Protein AF-A0A2K3N466-F1 (afdb_monomer_lite)

pLDDT: mean 74.07, std 14.41, range [38.41, 91.56]

Radius of gyration: 35.19 Å; chains: 1; bounding box: 50×45×94 Å

Organism: Trifolium pratense (NCBI:txid57577)

InterPro domains:
  IPR003604 Matrin/U1-C-like, C2H2-type zinc finger [SM00451] (11-45)
  IPR013087 Zinc finger C2H2-type [PF12874] (14-38)
  IPR036236 Zinc finger C2H2 superfamily [SSF57667] (10-54)
  IPR040107 U4/U6.U5 small nuclear ribonucleoprotein component Snu23 [PTHR45986] (1-131)

Sequence (131 aa):
VVTPVAPLSQQAGYYCRVCECVVKDSANYLDHINGKKHQRMLGMSMRAERSSLKQVQERFQVLKKRKDIGAFTEKDFDDRVLKHQEEEEERKRLRREKKKEKKKEAVEEPEMDPDVAALMGFGGFRSSNKK

Secondary structure (DSSP, 8-state):
---TTS-GGGSSSEEETTTTEEESSHHHHHHHHTSHHHHHHTT----PPPPPHHHHHHHHHHHHHHHHHHS--HHHHHHHHHHHHHHHHHHHHHHHHHHHHHHHHHHH-----HHHHHHTT-S--------

Structure (mmCIF, N/CA/C/O backbone):
data_AF-A0A2K3N466-F1
#
_entry.id   AF-A0A2K3N466-F1
#
loop_
_atom_site.group_PDB
_atom_site.id
_atom_site.type_symbol
_atom_site.label_atom_id
_atom_site.label_alt_id
_atom_site.label_comp_id
_atom_site.label_asym_id
_atom_site.label_entity_id
_atom_site.label_seq_id
_atom_site.pdbx_PDB_ins_code
_atom_site.Cartn_x
_atom_site.Cartn_y
_atom_site.Cartn_z
_atom_site.occupancy
_atom_site.B_iso_or_equiv
_atom_site.auth_seq_id
_atom_site.auth_comp_id
_atom_site.auth_asym_id
_atom_site.auth_atom_id
_atom_site.pdbx_PDB_model_num
ATOM 1 N N . VAL A 1 1 ? 28.291 -20.496 3.448 1.00 44.41 1 VAL A N 1
ATOM 2 C CA . VAL A 1 1 ? 28.758 -20.896 2.100 1.00 44.41 1 VAL A CA 1
ATOM 3 C C . VAL A 1 1 ? 27.653 -20.554 1.117 1.00 44.41 1 VAL A C 1
ATOM 5 O O . VAL A 1 1 ? 26.625 -21.213 1.129 1.00 44.41 1 VAL A O 1
ATOM 8 N N . VAL A 1 2 ? 27.800 -19.454 0.376 1.00 50.78 2 VAL A N 1
ATOM 9 C CA . VAL A 1 2 ? 26.834 -19.044 -0.656 1.00 50.78 2 VAL A CA 1
ATOM 10 C C . VAL A 1 2 ? 27.199 -19.816 -1.919 1.00 50.78 2 VAL A C 1
ATOM 12 O O . VAL A 1 2 ? 28.217 -19.543 -2.545 1.00 50.78 2 VAL A O 1
ATOM 15 N N . THR A 1 3 ? 26.431 -20.853 -2.233 1.00 58.91 3 THR A N 1
ATOM 16 C CA . THR A 1 3 ? 26.616 -21.670 -3.437 1.00 58.91 3 THR A CA 1
ATOM 17 C C . THR A 1 3 ? 26.267 -20.850 -4.689 1.00 58.91 3 THR A C 1
ATOM 19 O O . THR A 1 3 ? 25.159 -20.315 -4.751 1.00 58.91 3 THR A O 1
ATOM 22 N N . PRO A 1 4 ? 27.151 -20.752 -5.700 1.00 61.44 4 PRO A N 1
ATOM 23 C CA . PRO A 1 4 ? 26.993 -19.818 -6.822 1.00 61.44 4 PRO A CA 1
ATOM 24 C C . PRO A 1 4 ? 26.038 -20.281 -7.943 1.00 61.44 4 PRO A C 1
ATOM 26 O O . PRO A 1 4 ? 25.978 -19.631 -8.981 1.00 61.44 4 PRO A O 1
ATOM 29 N N . VAL A 1 5 ? 25.288 -21.379 -7.770 1.00 62.12 5 VAL A N 1
ATOM 30 C CA . VAL A 1 5 ? 24.481 -22.001 -8.849 1.00 62.12 5 VAL A CA 1
ATOM 31 C C . VAL A 1 5 ? 23.030 -22.266 -8.420 1.00 62.12 5 VAL A C 1
ATOM 33 O O . VAL A 1 5 ? 22.421 -23.257 -8.805 1.00 62.12 5 VAL A O 1
ATOM 36 N N . ALA A 1 6 ? 22.457 -21.403 -7.580 1.00 65.00 6 ALA A N 1
ATOM 37 C CA . ALA A 1 6 ? 21.015 -21.420 -7.333 1.00 65.00 6 ALA A CA 1
ATOM 38 C C . ALA A 1 6 ? 20.313 -20.487 -8.344 1.00 65.00 6 ALA A C 1
ATOM 40 O O . ALA A 1 6 ? 20.854 -19.408 -8.632 1.00 65.00 6 ALA A O 1
ATOM 41 N N . PRO A 1 7 ? 19.137 -20.866 -8.890 1.00 71.38 7 PRO A N 1
ATOM 42 C CA . PRO A 1 7 ? 18.386 -20.015 -9.814 1.00 71.38 7 PRO A CA 1
ATOM 43 C C . PRO A 1 7 ? 18.157 -18.637 -9.182 1.00 71.38 7 PRO A C 1
ATOM 45 O O . PRO A 1 7 ? 18.000 -18.541 -7.966 1.00 71.38 7 PRO A O 1
ATOM 48 N N . LEU A 1 8 ? 18.144 -17.562 -9.982 1.00 66.19 8 LEU A N 1
ATOM 49 C CA . LEU A 1 8 ? 18.078 -16.179 -9.474 1.00 66.19 8 LEU A CA 1
ATOM 50 C C . LEU A 1 8 ? 16.889 -15.938 -8.523 1.00 66.19 8 LEU A C 1
ATOM 52 O O . LEU A 1 8 ? 16.972 -15.095 -7.637 1.00 66.19 8 LEU A O 1
ATOM 56 N N . SER A 1 9 ? 15.817 -16.726 -8.645 1.00 65.56 9 SER A N 1
ATOM 57 C CA . SER A 1 9 ? 14.656 -16.716 -7.747 1.00 65.56 9 SER A CA 1
ATOM 58 C C . SER A 1 9 ? 14.934 -17.193 -6.316 1.00 65.56 9 SER A C 1
ATOM 60 O O . SER A 1 9 ? 14.119 -16.963 -5.430 1.00 65.56 9 SER A O 1
ATOM 62 N N . GLN A 1 10 ? 16.034 -17.911 -6.104 1.00 69.50 10 GLN A N 1
ATOM 63 C CA . GLN A 1 10 ? 16.424 -18.538 -4.840 1.00 69.50 10 GLN A CA 1
ATOM 64 C C . GLN A 1 10 ? 17.656 -17.855 -4.222 1.00 69.50 10 GLN A C 1
ATOM 66 O O . GLN A 1 10 ? 18.141 -18.265 -3.168 1.00 69.50 10 GLN A O 1
ATOM 71 N N . GLN A 1 11 ? 18.162 -16.806 -4.878 1.00 73.75 11 GLN A N 1
ATOM 72 C CA . GLN A 1 11 ? 19.203 -15.943 -4.333 1.00 73.75 11 GLN A CA 1
ATOM 73 C C . GLN A 1 11 ? 18.603 -15.006 -3.278 1.00 73.75 11 GLN A C 1
ATOM 75 O O . GLN A 1 11 ? 17.439 -14.620 -3.359 1.00 73.75 11 GLN A O 1
ATOM 80 N N . ALA A 1 12 ? 19.399 -14.646 -2.269 1.00 75.62 12 ALA A N 1
ATOM 81 C CA . ALA A 1 12 ? 18.950 -13.778 -1.185 1.00 75.62 12 ALA A CA 1
ATOM 82 C C . ALA A 1 12 ? 18.561 -12.382 -1.721 1.00 75.62 12 ALA A C 1
ATOM 84 O O . ALA A 1 12 ? 19.424 -11.620 -2.160 1.00 75.62 12 ALA A O 1
ATOM 85 N N . GLY A 1 13 ? 17.262 -12.063 -1.690 1.00 84.00 13 GLY A N 1
ATOM 86 C CA . GLY A 1 13 ? 16.690 -10.787 -2.130 1.00 84.00 13 GLY A CA 1
ATOM 87 C C . GLY A 1 13 ? 15.238 -10.913 -2.607 1.00 84.00 13 GLY A C 1
ATOM 88 O O . GLY A 1 13 ? 14.646 -11.991 -2.596 1.00 84.00 13 GLY A O 1
ATOM 89 N N . TYR A 1 14 ? 14.658 -9.797 -3.040 1.00 87.06 14 TYR A N 1
ATOM 90 C CA . TYR A 1 14 ? 13.351 -9.730 -3.689 1.00 87.06 14 TYR A CA 1
ATOM 91 C C . TYR A 1 14 ? 13.502 -9.956 -5.195 1.00 87.06 14 TYR A C 1
ATOM 93 O O . TYR A 1 14 ? 14.107 -9.148 -5.899 1.00 87.06 14 TYR A O 1
ATOM 101 N N . TYR A 1 15 ? 12.940 -11.048 -5.706 1.00 88.69 15 TYR A N 1
ATOM 102 C CA . TYR A 1 15 ? 13.007 -11.389 -7.126 1.00 88.69 15 TYR A CA 1
ATOM 103 C C . TYR A 1 15 ? 11.772 -10.895 -7.889 1.00 88.69 15 TYR A C 1
ATOM 105 O O . TYR A 1 15 ? 10.638 -11.243 -7.554 1.00 88.69 15 TYR A O 1
ATOM 113 N N . CYS A 1 16 ? 11.987 -10.122 -8.954 1.00 88.69 16 CYS A N 1
ATOM 114 C CA . CYS A 1 16 ? 10.929 -9.716 -9.871 1.00 88.69 16 CYS A CA 1
ATOM 115 C C . CYS A 1 16 ? 10.837 -10.677 -11.062 1.00 88.69 16 CYS A C 1
ATOM 117 O O . CYS A 1 16 ? 11.758 -10.755 -11.871 1.00 88.69 16 CYS A O 1
ATOM 119 N N . ARG A 1 17 ? 9.687 -11.345 -11.227 1.00 86.44 17 ARG A N 1
ATOM 120 C CA . ARG A 1 17 ? 9.453 -12.308 -12.324 1.00 86.44 17 ARG A CA 1
ATOM 121 C C . ARG A 1 17 ? 9.372 -11.667 -13.710 1.00 86.44 17 ARG A C 1
ATOM 123 O O . ARG A 1 17 ? 9.683 -12.317 -14.691 1.00 86.44 17 ARG A O 1
ATOM 130 N N . VAL A 1 18 ? 8.930 -10.412 -13.790 1.00 84.50 18 VAL A N 1
ATOM 131 C CA . VAL A 1 18 ? 8.717 -9.713 -15.072 1.00 84.50 18 VAL A CA 1
ATOM 132 C C . VAL A 1 18 ? 10.028 -9.157 -15.625 1.00 84.50 18 VAL A C 1
ATOM 134 O O . VAL A 1 18 ? 10.222 -9.108 -16.831 1.00 84.50 18 VAL A O 1
ATOM 137 N N . CYS A 1 19 ? 10.918 -8.707 -14.739 1.00 84.12 19 CYS A N 1
ATOM 138 C CA . CYS A 1 19 ? 12.178 -8.062 -15.110 1.00 84.12 19 CYS A CA 1
ATOM 139 C C . CYS A 1 19 ? 13.397 -8.975 -14.926 1.00 84.12 19 CYS A C 1
ATOM 141 O O . CYS A 1 19 ? 14.515 -8.519 -15.151 1.00 84.12 19 CYS A O 1
ATOM 143 N N . GLU A 1 20 ? 13.184 -10.202 -14.440 1.00 85.75 20 GLU A N 1
ATOM 144 C CA . GLU A 1 20 ? 14.212 -11.203 -14.134 1.00 85.75 20 GLU A CA 1
ATOM 145 C C . GLU A 1 20 ? 15.388 -10.663 -13.297 1.00 85.75 20 GLU A C 1
ATOM 147 O O . GLU A 1 20 ? 16.534 -11.078 -13.456 1.00 85.75 20 GLU A O 1
ATOM 152 N N . CYS A 1 21 ? 15.119 -9.733 -12.374 1.00 83.94 21 CYS A N 1
ATOM 153 C CA . CYS A 1 21 ? 16.141 -9.111 -11.534 1.00 83.94 21 CYS A CA 1
ATOM 154 C C . CYS A 1 21 ? 15.924 -9.392 -10.041 1.00 83.94 21 CYS A C 1
ATOM 156 O O . CYS A 1 21 ? 14.791 -9.515 -9.566 1.00 83.94 21 CYS A O 1
ATOM 158 N N . VAL A 1 22 ? 17.030 -9.469 -9.297 1.00 87.94 22 VAL A N 1
ATOM 159 C CA . VAL A 1 22 ? 17.039 -9.584 -7.833 1.00 87.94 22 VAL A CA 1
ATOM 160 C C . VAL A 1 22 ? 17.347 -8.212 -7.244 1.00 87.94 22 VAL A C 1
ATOM 162 O O . VAL A 1 22 ? 18.408 -7.636 -7.492 1.00 87.94 22 VAL A O 1
ATOM 165 N N . VAL A 1 23 ? 16.414 -7.679 -6.464 1.00 87.12 23 VAL A N 1
ATOM 166 C CA . VAL A 1 23 ? 16.544 -6.418 -5.735 1.00 87.12 23 VAL A CA 1
ATOM 167 C C . VAL A 1 23 ? 16.786 -6.730 -4.261 1.00 87.12 23 VAL A C 1
ATOM 169 O O . VAL A 1 23 ? 16.088 -7.547 -3.675 1.00 87.12 23 VAL A O 1
ATOM 172 N N . LYS A 1 24 ? 17.790 -6.104 -3.645 1.00 86.69 24 LYS A N 1
ATOM 173 C CA . LYS A 1 24 ? 18.226 -6.456 -2.282 1.00 86.69 24 LYS A CA 1
ATOM 174 C C . LYS A 1 24 ? 17.275 -5.943 -1.192 1.00 86.69 24 LYS A C 1
ATOM 176 O O . LYS A 1 24 ? 17.033 -6.657 -0.226 1.00 86.69 24 LYS A O 1
ATOM 181 N N . ASP A 1 25 ? 16.680 -4.768 -1.398 1.00 90.00 25 ASP A N 1
ATOM 182 C CA . ASP A 1 25 ? 15.853 -4.078 -0.400 1.00 90.00 25 ASP A CA 1
ATOM 183 C C . ASP A 1 25 ? 14.367 -4.037 -0.779 1.00 90.00 25 ASP A C 1
ATOM 185 O O . ASP A 1 25 ? 14.005 -3.963 -1.956 1.00 90.00 25 ASP A O 1
ATOM 189 N N . SER A 1 26 ? 13.496 -4.020 0.235 1.00 87.06 26 SER A N 1
ATOM 190 C CA . SER A 1 26 ? 12.036 -4.012 0.063 1.00 87.06 26 SER A CA 1
ATOM 191 C C . SER A 1 26 ? 11.520 -2.720 -0.569 1.00 87.06 26 SER A C 1
ATOM 193 O O . SER A 1 26 ? 10.702 -2.772 -1.485 1.00 87.06 26 SER A O 1
ATOM 195 N N . ALA A 1 27 ? 12.019 -1.562 -0.126 1.00 90.12 27 ALA A N 1
ATOM 196 C CA . ALA A 1 27 ? 11.640 -0.260 -0.682 1.00 90.12 27 ALA A CA 1
ATOM 197 C C . ALA A 1 27 ? 11.993 -0.176 -2.174 1.00 90.12 27 ALA A C 1
ATOM 199 O O . ALA A 1 27 ? 11.160 0.154 -3.014 1.00 90.12 27 ALA A O 1
ATOM 200 N N . ASN A 1 28 ? 13.203 -0.614 -2.511 1.00 88.56 28 ASN A N 1
ATOM 201 C CA . ASN A 1 28 ? 13.707 -0.608 -3.875 1.00 88.56 28 ASN A CA 1
ATOM 202 C C . ASN A 1 28 ? 12.946 -1.610 -4.773 1.00 88.56 28 ASN A C 1
ATOM 204 O O . ASN A 1 28 ? 12.807 -1.389 -5.976 1.00 88.56 28 ASN A O 1
ATOM 208 N N . TYR A 1 29 ? 12.419 -2.702 -4.203 1.00 90.19 29 TYR A N 1
ATOM 209 C CA . TYR A 1 29 ? 11.540 -3.642 -4.905 1.00 90.19 29 TYR A CA 1
ATOM 210 C C . TYR A 1 29 ? 10.154 -3.044 -5.195 1.00 90.19 29 TYR A C 1
ATOM 212 O O . TYR A 1 29 ? 9.627 -3.221 -6.294 1.00 90.19 29 TYR A O 1
ATOM 220 N N . LEU A 1 30 ? 9.580 -2.278 -4.262 1.00 89.56 30 LEU A N 1
ATOM 221 C CA . LEU A 1 30 ? 8.321 -1.561 -4.495 1.00 89.56 30 LEU A CA 1
ATOM 222 C C . LEU A 1 30 ? 8.476 -0.493 -5.586 1.00 89.56 30 LEU A C 1
ATOM 224 O O . LEU A 1 30 ? 7.641 -0.415 -6.489 1.00 89.56 30 LEU A O 1
ATOM 228 N N . ASP A 1 31 ? 9.571 0.268 -5.564 1.00 89.62 31 ASP A N 1
ATOM 229 C CA . ASP A 1 31 ? 9.886 1.250 -6.609 1.00 89.62 31 ASP A CA 1
ATOM 230 C C . ASP A 1 31 ? 10.156 0.588 -7.963 1.00 89.62 31 ASP A C 1
ATOM 232 O 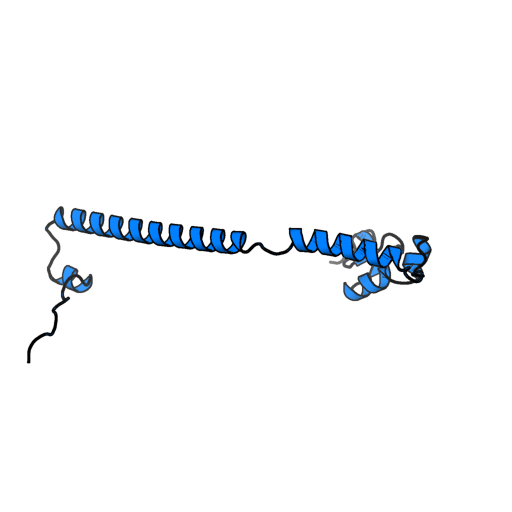O . ASP A 1 31 ? 9.833 1.140 -9.017 1.00 89.62 31 ASP A O 1
ATOM 236 N N . HIS A 1 32 ? 10.696 -0.631 -7.953 1.00 90.00 32 HIS A N 1
ATOM 237 C CA . HIS A 1 32 ? 10.883 -1.425 -9.156 1.00 90.00 32 HIS A CA 1
ATOM 238 C C . HIS A 1 32 ? 9.548 -1.844 -9.792 1.00 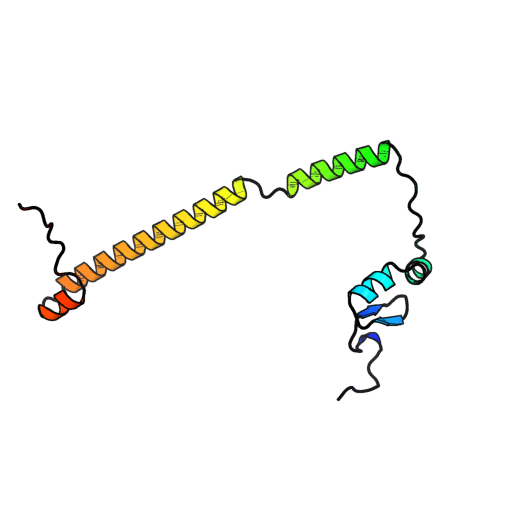90.00 32 HIS A C 1
ATOM 240 O O . HIS A 1 32 ? 9.365 -1.624 -10.991 1.00 90.00 32 HIS A O 1
ATOM 246 N N . ILE A 1 33 ? 8.606 -2.394 -9.010 1.00 89.69 33 ILE A N 1
ATOM 247 C CA . ILE A 1 33 ? 7.265 -2.780 -9.496 1.00 89.69 33 ILE A CA 1
ATOM 248 C C . ILE A 1 33 ? 6.491 -1.549 -9.979 1.00 89.69 33 ILE A C 1
ATOM 250 O O . ILE A 1 33 ? 5.852 -1.569 -11.033 1.00 89.69 33 ILE A O 1
ATOM 254 N N . ASN A 1 34 ? 6.586 -0.444 -9.241 1.00 88.19 34 ASN A N 1
ATOM 255 C CA . ASN A 1 34 ? 5.956 0.820 -9.617 1.00 88.19 34 ASN A CA 1
ATOM 256 C C . ASN A 1 34 ? 6.724 1.570 -10.718 1.00 88.19 34 ASN A C 1
ATOM 258 O O . ASN A 1 34 ? 6.288 2.619 -11.195 1.00 88.19 34 ASN A O 1
ATOM 262 N N . GLY A 1 35 ? 7.866 1.039 -11.148 1.00 88.38 35 GLY A N 1
ATOM 263 C CA . GLY A 1 35 ? 8.724 1.649 -12.141 1.00 88.38 35 GLY A CA 1
ATOM 264 C C . GLY A 1 35 ? 8.126 1.584 -13.545 1.00 88.38 35 GLY A C 1
ATOM 265 O O . GLY A 1 35 ? 7.599 0.565 -13.996 1.00 88.38 35 GLY A O 1
ATOM 266 N N . LYS A 1 36 ? 8.326 2.657 -14.320 1.00 83.31 36 LYS A N 1
ATOM 267 C CA . LYS A 1 36 ? 7.850 2.762 -15.714 1.00 83.31 36 LYS A CA 1
ATOM 268 C C . LYS A 1 36 ? 8.347 1.636 -16.627 1.00 83.31 36 LYS A C 1
ATOM 270 O O . LYS A 1 36 ? 7.742 1.417 -17.669 1.00 83.31 36 LYS A O 1
ATOM 275 N N . LYS A 1 37 ? 9.488 1.001 -16.328 1.00 84.69 37 LYS A N 1
ATOM 276 C CA . LYS A 1 37 ? 10.023 -0.122 -17.122 1.00 84.69 37 LYS A CA 1
ATOM 277 C C . LYS A 1 37 ? 9.240 -1.410 -16.850 1.00 84.69 37 LYS A C 1
ATOM 279 O O . LYS A 1 37 ? 8.814 -2.053 -17.800 1.00 84.69 37 LYS A O 1
ATOM 284 N N . HIS A 1 38 ? 8.995 -1.722 -15.577 1.00 88.75 38 HIS A N 1
ATOM 285 C CA . HIS A 1 38 ? 8.230 -2.896 -15.160 1.00 88.75 38 HIS A CA 1
ATOM 286 C C . HIS A 1 38 ? 6.786 -2.837 -15.672 1.00 88.75 38 HIS A C 1
ATOM 288 O O . HIS A 1 38 ? 6.318 -3.758 -16.334 1.00 88.75 38 HIS A O 1
ATOM 294 N N . GLN A 1 39 ? 6.111 -1.702 -15.476 1.00 85.75 39 GLN A N 1
ATOM 295 C CA . GLN A 1 39 ? 4.727 -1.530 -15.929 1.00 85.75 39 GLN A CA 1
ATOM 296 C C . GLN A 1 39 ? 4.579 -1.540 -17.455 1.00 85.75 39 GLN A C 1
ATOM 298 O O . GLN A 1 39 ? 3.587 -2.049 -17.971 1.00 85.75 39 GLN A O 1
ATOM 303 N N . ARG A 1 40 ? 5.591 -1.054 -18.192 1.00 86.44 40 ARG A N 1
ATOM 304 C CA . ARG A 1 40 ? 5.621 -1.165 -19.659 1.00 86.44 40 ARG A CA 1
ATOM 305 C C . ARG A 1 40 ? 5.655 -2.616 -20.128 1.00 86.44 40 ARG A C 1
ATOM 307 O O . ARG A 1 40 ? 4.962 -2.933 -21.086 1.00 86.44 40 ARG A O 1
ATOM 314 N N . MET A 1 41 ? 6.417 -3.482 -19.458 1.00 81.00 41 MET A N 1
ATOM 315 C CA . MET A 1 41 ? 6.455 -4.913 -19.791 1.00 81.00 41 MET A CA 1
ATOM 316 C C . MET A 1 41 ? 5.150 -5.628 -19.434 1.00 81.00 41 MET A C 1
ATOM 318 O O . MET A 1 41 ? 4.739 -6.532 -20.148 1.00 81.00 41 MET A O 1
ATOM 322 N N . LEU A 1 42 ? 4.446 -5.162 -18.399 1.00 83.00 42 LEU A N 1
ATOM 323 C CA . LEU A 1 42 ? 3.087 -5.611 -18.078 1.00 83.00 42 LEU A CA 1
ATOM 324 C C . LEU A 1 42 ? 2.013 -5.074 -19.042 1.00 83.00 42 LEU A C 1
ATOM 326 O O . LEU A 1 42 ? 0.840 -5.406 -18.887 1.00 83.00 42 LEU A O 1
ATOM 330 N N . GLY A 1 43 ? 2.372 -4.215 -20.003 1.00 81.44 43 GLY A N 1
ATOM 331 C CA . GLY A 1 43 ? 1.411 -3.578 -20.909 1.00 81.44 43 GLY A CA 1
ATOM 332 C C . GLY A 1 43 ? 0.482 -2.572 -20.219 1.00 81.44 43 GLY A C 1
ATOM 333 O O . GLY A 1 43 ? -0.469 -2.090 -20.829 1.00 81.44 43 GLY A O 1
ATOM 334 N N . MET A 1 44 ? 0.752 -2.223 -18.958 1.00 76.44 44 MET A N 1
ATOM 335 C CA . MET A 1 44 ? -0.033 -1.255 -18.201 1.00 76.44 44 MET A CA 1
ATOM 336 C C . MET A 1 44 ? 0.579 0.134 -18.362 1.00 76.44 44 MET A C 1
ATOM 338 O O . MET A 1 44 ? 1.745 0.377 -18.046 1.00 76.44 44 MET A O 1
ATOM 342 N N . SER A 1 45 ? -0.217 1.081 -18.855 1.00 73.19 45 SER A N 1
ATOM 343 C CA . SER A 1 45 ? 0.201 2.476 -18.908 1.00 73.19 45 SER A CA 1
ATOM 344 C C . SER A 1 45 ? -0.107 3.152 -17.572 1.00 73.19 45 SER A C 1
ATOM 346 O O . SER A 1 45 ? -1.243 3.156 -17.109 1.00 73.19 45 SER A O 1
ATOM 348 N N . MET A 1 46 ? 0.904 3.773 -16.972 1.00 66.94 46 MET A N 1
ATOM 349 C CA . MET A 1 46 ? 0.803 4.505 -15.704 1.00 66.94 46 MET A CA 1
ATOM 350 C C . MET A 1 46 ? 0.045 5.847 -15.820 1.00 66.94 46 MET A C 1
ATOM 352 O O . MET A 1 46 ? 0.117 6.693 -14.930 1.00 66.94 46 MET A O 1
ATOM 356 N N . ARG A 1 47 ? -0.628 6.096 -16.952 1.00 71.88 47 ARG A N 1
ATOM 357 C CA . ARG A 1 47 ? -1.394 7.321 -17.190 1.00 71.88 47 ARG A CA 1
ATOM 358 C C . ARG A 1 47 ? -2.773 7.156 -16.566 1.00 71.88 47 ARG A C 1
ATOM 360 O O . ARG A 1 47 ? -3.625 6.475 -17.121 1.00 71.88 47 ARG A O 1
ATOM 367 N N . ALA A 1 48 ? -2.980 7.784 -15.414 1.00 77.06 48 ALA A N 1
ATOM 368 C CA . ALA A 1 48 ? -4.313 7.930 -14.853 1.00 77.06 48 ALA A CA 1
ATOM 369 C C . ALA A 1 48 ? -5.102 8.962 -15.673 1.00 77.06 48 ALA A C 1
ATOM 371 O O . ALA A 1 48 ? -4.633 10.082 -15.891 1.00 77.06 48 ALA A O 1
ATOM 372 N N . GLU A 1 49 ? -6.293 8.584 -16.128 1.00 80.88 49 GLU A N 1
ATOM 373 C CA . GLU A 1 49 ? -7.239 9.523 -16.727 1.00 80.88 49 GLU A CA 1
ATOM 374 C C . GLU A 1 49 ? -7.829 10.453 -15.662 1.00 80.88 49 GLU A C 1
ATOM 376 O O . GLU A 1 49 ? -7.886 10.125 -14.472 1.00 80.88 49 GLU A O 1
ATOM 381 N N . ARG A 1 50 ? -8.271 11.640 -16.087 1.00 82.25 50 ARG A N 1
ATOM 382 C CA . ARG A 1 50 ? -8.937 12.586 -15.186 1.00 82.25 50 ARG A CA 1
ATOM 383 C C . ARG A 1 50 ? -10.297 12.023 -14.781 1.00 82.25 50 ARG A C 1
ATOM 385 O O . ARG A 1 50 ? -11.077 11.609 -15.635 1.00 82.25 50 ARG A O 1
ATOM 392 N N . SER A 1 51 ? -10.578 12.034 -13.482 1.00 86.31 51 SER A N 1
ATOM 393 C CA . SER A 1 51 ? -11.828 11.511 -12.940 1.00 86.31 51 SER A CA 1
ATOM 394 C C . SER A 1 51 ? -13.030 12.364 -13.352 1.00 86.31 51 SER A C 1
ATOM 396 O O . SER A 1 51 ? -12.979 13.594 -13.341 1.00 86.31 51 SER A O 1
ATOM 398 N N . SER A 1 52 ? -14.136 11.703 -13.694 1.00 91.56 52 SER A N 1
ATOM 399 C CA . SER A 1 52 ? -15.421 12.359 -13.969 1.00 91.56 52 SER A CA 1
ATOM 400 C C . SER A 1 52 ? -16.295 12.450 -12.712 1.00 91.56 52 SER A C 1
ATOM 402 O O . SER A 1 52 ? -16.119 11.691 -11.757 1.00 91.56 52 SER A O 1
ATOM 404 N N . LEU A 1 53 ? -17.290 13.347 -12.715 1.00 89.06 53 LEU A N 1
ATOM 405 C CA . LEU A 1 53 ? -18.207 13.531 -11.576 1.00 89.06 53 LEU A CA 1
ATOM 406 C C . LEU A 1 53 ? -18.922 12.229 -11.176 1.00 89.06 53 LEU A C 1
ATOM 408 O O . LEU A 1 53 ? -19.053 11.936 -9.989 1.00 89.06 53 LEU A O 1
ATOM 412 N N . LYS A 1 54 ? -19.328 11.419 -12.162 1.00 88.88 54 LYS A N 1
ATOM 413 C CA . LYS A 1 54 ? -19.993 10.127 -11.931 1.00 88.88 54 LYS A CA 1
ATOM 414 C C . LYS A 1 54 ? -19.068 9.123 -11.232 1.00 88.88 54 LYS A C 1
ATOM 416 O O . LYS A 1 54 ? -19.459 8.529 -10.234 1.00 88.88 54 LYS A O 1
ATOM 421 N N . GLN A 1 55 ? -17.812 9.017 -11.678 1.00 87.94 55 GLN A N 1
ATOM 422 C CA . GLN A 1 55 ? -16.815 8.135 -11.053 1.00 87.94 55 GLN A CA 1
ATOM 423 C C . GLN A 1 55 ? -16.544 8.518 -9.595 1.00 87.94 55 GLN A C 1
ATOM 425 O O . GLN A 1 55 ? -16.366 7.651 -8.741 1.00 87.94 55 GLN A O 1
ATOM 430 N N . VAL A 1 56 ? -16.527 9.818 -9.292 1.00 88.81 56 VAL A N 1
ATOM 431 C CA . VAL A 1 56 ? -16.338 10.304 -7.921 1.00 88.81 56 VAL A CA 1
ATOM 432 C C . VAL A 1 56 ? -17.532 9.916 -7.045 1.00 88.81 56 VAL A C 1
ATOM 434 O O . VAL A 1 56 ? -17.333 9.367 -5.961 1.00 88.81 56 VAL A O 1
ATOM 437 N N . GLN A 1 57 ? -18.764 10.116 -7.521 1.00 90.69 57 GLN A N 1
ATOM 438 C CA . GLN A 1 57 ? -19.977 9.728 -6.790 1.00 90.69 57 GLN A CA 1
ATOM 439 C C . GLN A 1 57 ? -20.021 8.223 -6.486 1.00 90.69 57 GLN A C 1
ATOM 441 O O . GLN A 1 57 ? -20.273 7.834 -5.345 1.00 90.69 57 GLN A O 1
ATOM 446 N N . GLU A 1 58 ? -19.707 7.373 -7.464 1.00 91.12 58 GLU A N 1
ATOM 447 C CA . GLU A 1 58 ? -19.647 5.918 -7.277 1.00 91.12 58 GLU A CA 1
ATOM 448 C C . GLU A 1 58 ? -18.573 5.512 -6.257 1.00 91.12 58 GLU A C 1
ATOM 450 O O . GLU A 1 58 ? -18.828 4.694 -5.368 1.00 91.12 58 GLU A O 1
ATOM 455 N N . ARG A 1 59 ? -17.382 6.127 -6.309 1.00 88.06 59 ARG A N 1
ATOM 456 C CA . ARG A 1 59 ? -16.313 5.881 -5.325 1.00 88.06 59 ARG A CA 1
ATOM 457 C C . ARG A 1 59 ? -16.744 6.263 -3.913 1.00 88.06 59 ARG A C 1
ATOM 459 O O . ARG A 1 59 ? -16.484 5.497 -2.985 1.00 88.06 59 ARG A O 1
ATOM 466 N N . PHE A 1 60 ? -17.436 7.390 -3.742 1.00 88.75 60 PHE A N 1
ATOM 467 C CA . PHE A 1 60 ? -17.979 7.792 -2.442 1.00 88.75 60 PHE A CA 1
ATOM 468 C C . PHE A 1 60 ? -19.024 6.807 -1.915 1.00 88.75 60 PHE A C 1
ATOM 470 O O . PHE A 1 60 ? -18.992 6.471 -0.731 1.00 88.75 60 PHE A O 1
ATOM 477 N N . GLN A 1 61 ? -19.905 6.287 -2.772 1.00 89.81 61 GLN A N 1
ATOM 478 C CA . GLN A 1 61 ? -20.878 5.270 -2.367 1.00 89.81 61 GLN A CA 1
ATOM 479 C C . GLN A 1 61 ? -20.195 3.971 -1.916 1.00 89.81 61 GLN A C 1
ATOM 481 O O . GLN A 1 61 ? -20.565 3.413 -0.884 1.00 89.81 61 GLN A O 1
ATOM 486 N N . VAL A 1 62 ? -19.171 3.508 -2.642 1.00 87.00 62 VAL A N 1
ATOM 487 C CA . VAL A 1 62 ? -18.393 2.316 -2.258 1.00 87.00 62 VAL A CA 1
ATOM 488 C C . VAL A 1 62 ? -17.654 2.535 -0.938 1.00 87.00 62 VAL A C 1
ATOM 490 O O . VAL A 1 62 ? -17.665 1.656 -0.078 1.00 87.00 62 VAL A O 1
ATOM 493 N N . LEU A 1 63 ? -17.027 3.700 -0.749 1.00 84.25 63 LEU A N 1
ATOM 494 C CA . LEU A 1 63 ? -16.318 4.023 0.491 1.00 84.25 63 LEU A CA 1
ATOM 495 C C . LEU A 1 63 ? -17.263 4.126 1.689 1.00 84.25 63 LEU A C 1
ATOM 497 O O . LEU A 1 63 ? -16.902 3.662 2.766 1.00 84.25 63 LEU A O 1
ATOM 501 N N . LYS A 1 64 ? -18.468 4.677 1.505 1.00 84.44 64 LYS A N 1
ATOM 502 C CA . LYS A 1 64 ? -19.495 4.722 2.552 1.00 84.44 64 LYS A CA 1
ATOM 503 C C . LYS A 1 64 ? -19.887 3.306 2.987 1.00 84.44 64 LYS A C 1
ATOM 505 O O . LYS A 1 64 ? -19.713 2.974 4.150 1.00 84.44 64 LYS A O 1
ATOM 510 N N . LYS A 1 65 ? -20.229 2.434 2.031 1.00 81.06 65 LYS A N 1
ATOM 511 C CA . LYS A 1 65 ? -20.554 1.021 2.304 1.00 81.06 65 LYS A CA 1
ATOM 512 C C . LYS A 1 65 ? -19.411 0.254 2.979 1.00 81.06 65 LYS A C 1
ATOM 514 O O . LYS A 1 65 ? -19.658 -0.604 3.812 1.00 81.06 65 LYS A O 1
ATOM 519 N N . ARG A 1 66 ? -18.150 0.534 2.620 1.00 74.50 66 ARG A N 1
ATOM 520 C CA . ARG A 1 66 ? -16.983 -0.103 3.261 1.00 74.50 66 ARG A CA 1
ATOM 521 C C . ARG A 1 66 ? -16.738 0.398 4.682 1.00 74.50 66 ARG A C 1
ATOM 523 O O . ARG A 1 66 ? -16.339 -0.401 5.521 1.00 74.50 66 ARG A O 1
ATOM 530 N N . LYS A 1 67 ? -16.964 1.687 4.962 1.00 62.62 67 LYS A N 1
ATOM 531 C CA . LYS A 1 67 ? -16.872 2.226 6.329 1.00 62.62 67 LYS A CA 1
ATOM 532 C C . LYS A 1 67 ? -17.877 1.557 7.261 1.00 62.62 67 LYS A C 1
ATOM 534 O O . LYS A 1 67 ? -17.507 1.235 8.383 1.00 62.62 67 LYS A O 1
ATOM 539 N N . ASP A 1 68 ? -19.076 1.269 6.765 1.00 59.97 68 ASP A N 1
ATOM 540 C CA . ASP A 1 68 ? -20.125 0.614 7.552 1.00 59.97 68 ASP A CA 1
ATOM 541 C C . ASP A 1 68 ? -19.752 -0.827 7.975 1.00 59.97 68 ASP A C 1
ATOM 543 O O . ASP A 1 68 ? -20.291 -1.336 8.949 1.00 59.97 68 ASP A O 1
ATOM 547 N N . ILE A 1 69 ? -18.806 -1.478 7.282 1.00 61.06 69 ILE A N 1
ATOM 548 C CA . ILE A 1 69 ? -18.362 -2.862 7.557 1.00 61.06 69 ILE A CA 1
ATOM 549 C C . ILE A 1 69 ? -17.057 -2.895 8.384 1.00 61.06 69 ILE A C 1
ATOM 551 O O . ILE A 1 69 ? -16.746 -3.901 9.012 1.00 61.06 69 ILE A O 1
ATOM 555 N N . GLY A 1 70 ? -16.270 -1.813 8.370 1.00 54.38 70 GLY A N 1
ATOM 556 C CA . GLY A 1 70 ? -14.925 -1.758 8.961 1.00 54.38 70 GLY A CA 1
ATOM 557 C C . GLY A 1 70 ? -14.788 -0.908 10.224 1.00 54.38 70 GLY A C 1
ATOM 558 O O . GLY A 1 70 ? -13.698 -0.849 10.792 1.00 54.38 70 GLY A O 1
ATOM 559 N N . ALA A 1 71 ? -15.846 -0.228 10.665 1.00 56.94 71 ALA A N 1
ATOM 560 C CA . ALA A 1 71 ? -15.861 0.352 11.997 1.00 56.94 71 ALA A CA 1
ATOM 561 C C . ALA A 1 71 ? -16.085 -0.796 12.982 1.00 56.94 71 ALA A C 1
ATOM 563 O O . ALA A 1 71 ? -17.165 -1.375 13.002 1.00 56.94 71 ALA A O 1
ATOM 564 N N . PHE A 1 72 ? -15.050 -1.134 13.753 1.00 55.88 72 PHE A N 1
ATOM 565 C CA . PHE A 1 72 ? -15.178 -1.880 15.002 1.00 55.88 72 PHE A CA 1
ATOM 566 C C . PHE A 1 72 ? -16.443 -1.380 15.710 1.00 55.88 72 PHE A C 1
ATOM 568 O O . PHE A 1 72 ? -16.510 -0.206 16.085 1.00 55.88 72 PHE A O 1
ATOM 575 N N . THR A 1 73 ? -17.493 -2.198 15.743 1.00 62.53 73 THR A N 1
ATOM 576 C CA . THR A 1 73 ? -18.794 -1.718 16.202 1.00 62.53 73 THR A CA 1
ATOM 577 C C . THR A 1 73 ? -18.717 -1.546 17.716 1.00 62.53 73 THR A C 1
ATOM 579 O O . THR A 1 73 ? -18.003 -2.293 18.378 1.00 62.53 73 THR A O 1
ATOM 582 N N . GLU A 1 74 ? -19.413 -0.567 18.300 1.00 61.41 74 GLU A N 1
ATOM 583 C CA . GLU A 1 74 ? -19.443 -0.395 19.771 1.00 61.41 74 GLU A CA 1
ATOM 584 C C . GLU A 1 74 ? -19.830 -1.706 20.482 1.00 61.41 74 GLU A C 1
ATOM 586 O O . GLU A 1 74 ? -19.281 -2.048 21.526 1.00 61.41 74 GLU A O 1
ATOM 591 N N . LYS A 1 75 ? -20.650 -2.521 19.811 1.00 61.69 75 LYS A N 1
ATOM 592 C CA . LYS A 1 75 ? -21.036 -3.872 20.224 1.00 61.69 75 LYS A CA 1
ATOM 593 C C . LYS A 1 75 ? -19.845 -4.829 20.382 1.00 61.69 75 LYS A C 1
ATOM 595 O O . LYS A 1 75 ? -19.825 -5.605 21.327 1.00 61.69 75 LYS A O 1
ATOM 600 N N . ASP A 1 76 ? -18.819 -4.736 19.534 1.00 70.88 76 ASP A N 1
ATOM 601 C CA . ASP A 1 76 ? -17.606 -5.561 19.646 1.00 70.88 76 ASP A CA 1
ATOM 602 C C . ASP A 1 76 ? -16.739 -5.168 20.863 1.00 70.88 76 ASP A C 1
ATOM 604 O O . ASP A 1 76 ? -15.951 -5.981 21.362 1.00 70.88 76 ASP A O 1
ATOM 608 N N . PHE A 1 77 ? -16.858 -3.921 21.347 1.00 68.25 77 PHE A N 1
ATOM 609 C CA . PHE A 1 77 ? -16.168 -3.442 22.554 1.00 68.25 77 PHE A CA 1
ATOM 610 C C . PHE A 1 77 ? -16.924 -3.916 23.788 1.00 68.25 77 PHE A C 1
ATOM 612 O O . PHE A 1 77 ? -16.305 -4.494 24.683 1.00 68.25 77 PHE A O 1
ATOM 619 N N . ASP A 1 78 ? -18.243 -3.732 23.799 1.00 77.62 78 ASP A N 1
ATOM 620 C CA . ASP A 1 78 ? -19.115 -4.153 24.894 1.00 77.62 78 ASP A CA 1
ATOM 621 C C . ASP A 1 78 ? -19.037 -5.669 25.120 1.00 77.62 78 ASP A C 1
ATOM 623 O O . ASP A 1 78 ? -18.828 -6.109 26.252 1.00 77.62 78 ASP A O 1
ATOM 627 N N . ASP A 1 79 ? -19.060 -6.473 24.052 1.00 79.62 79 ASP A N 1
ATOM 628 C CA . ASP A 1 79 ? -18.909 -7.932 24.131 1.00 79.62 79 ASP A CA 1
ATOM 629 C C . ASP A 1 79 ? -17.545 -8.350 24.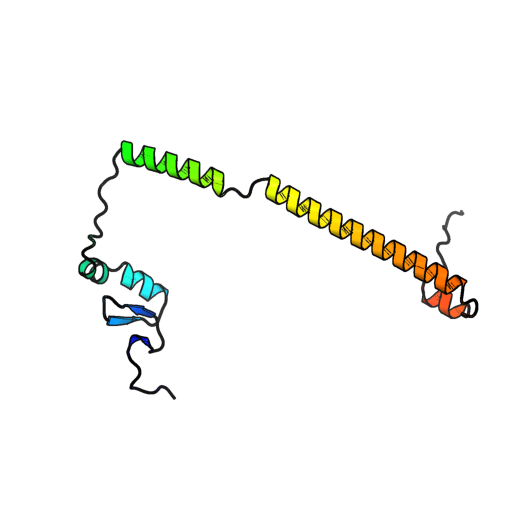706 1.00 79.62 79 ASP A C 1
ATOM 631 O O . ASP A 1 79 ? -17.429 -9.346 25.427 1.00 79.62 79 ASP A O 1
ATOM 635 N N . ARG A 1 80 ? -16.481 -7.595 24.404 1.00 76.81 80 ARG A N 1
ATOM 636 C CA . ARG A 1 80 ? -15.138 -7.860 24.942 1.00 76.81 80 ARG A CA 1
ATOM 637 C C . ARG A 1 80 ? -15.041 -7.475 26.421 1.00 76.81 80 ARG A C 1
ATOM 639 O O . ARG A 1 80 ? -14.371 -8.172 27.182 1.00 76.81 80 ARG A O 1
ATOM 646 N N . VAL A 1 81 ? -15.707 -6.396 26.828 1.00 84.31 81 VAL A N 1
ATOM 647 C CA . VAL A 1 81 ? -15.766 -5.944 28.226 1.00 84.31 81 VAL A CA 1
ATOM 648 C C . VAL A 1 81 ? -16.591 -6.911 29.076 1.00 84.31 81 VAL A C 1
ATOM 650 O O . VAL A 1 81 ? -16.140 -7.287 30.157 1.00 84.31 81 VAL A O 1
ATOM 653 N N . LEU A 1 82 ? -17.741 -7.371 28.578 1.00 85.62 82 LEU A N 1
ATOM 654 C CA . LEU A 1 82 ? -18.593 -8.357 29.251 1.00 85.62 82 LEU A CA 1
ATOM 655 C C . LEU A 1 82 ? -17.845 -9.665 29.522 1.00 85.62 82 LEU A C 1
ATOM 657 O O . LEU A 1 82 ? -17.786 -10.099 30.669 1.00 85.62 82 LEU A O 1
ATOM 661 N N . LYS A 1 83 ? -17.164 -10.229 28.516 1.00 83.75 83 LYS A N 1
ATOM 662 C CA . LYS A 1 83 ? -16.353 -11.450 28.694 1.00 83.75 83 LYS A CA 1
ATOM 663 C C . LYS A 1 83 ? -15.270 -11.285 29.758 1.00 83.75 83 LYS A C 1
ATOM 665 O O . LYS A 1 83 ? -15.066 -12.169 30.583 1.00 83.75 83 LYS A O 1
ATOM 670 N N . HIS A 1 84 ? -14.600 -10.133 29.784 1.00 84.19 84 HIS A N 1
ATOM 671 C CA . HIS A 1 84 ? -13.582 -9.864 30.798 1.00 84.19 84 HIS A CA 1
ATOM 672 C C . HIS A 1 84 ? -14.185 -9.738 32.210 1.00 84.19 84 HIS A C 1
ATOM 674 O O . HIS A 1 84 ? -13.558 -10.149 33.186 1.00 84.19 84 HIS A O 1
ATOM 680 N N . GLN A 1 85 ? -15.387 -9.170 32.344 1.00 84.62 85 GLN A N 1
ATOM 681 C CA . GLN A 1 85 ? -16.091 -9.083 33.627 1.00 84.62 85 GLN A CA 1
ATOM 682 C C . GLN A 1 85 ? -16.568 -10.457 34.115 1.00 84.62 85 GLN A C 1
ATOM 684 O O . GLN A 1 85 ? -16.419 -10.762 35.297 1.00 84.62 85 GLN A O 1
ATOM 689 N N . GLU A 1 86 ? -17.079 -11.297 33.215 1.00 87.44 86 GLU A N 1
ATOM 690 C CA . GLU A 1 86 ? -17.490 -12.672 33.519 1.00 87.44 86 GLU A CA 1
ATOM 691 C C . GLU A 1 86 ? -16.298 -13.522 33.978 1.00 87.44 86 GLU A C 1
ATOM 693 O O . GLU A 1 86 ? -16.363 -14.145 35.037 1.00 87.44 86 GLU A O 1
ATOM 698 N N . GLU A 1 87 ? -15.163 -13.462 33.274 1.00 84.75 87 GLU A N 1
ATOM 699 C CA . GLU A 1 87 ? -13.937 -14.159 33.683 1.00 84.75 87 GLU A CA 1
ATOM 700 C C . GLU A 1 87 ? -13.402 -13.674 35.043 1.00 84.75 87 GLU A C 1
ATOM 702 O O . GLU A 1 87 ? -12.925 -14.466 35.861 1.00 84.75 87 GLU A O 1
ATOM 707 N N . GLU A 1 88 ? -13.460 -12.367 35.307 1.00 84.19 88 GLU A N 1
ATOM 708 C CA . GLU A 1 88 ? -13.106 -11.776 36.603 1.00 84.19 88 GLU A CA 1
ATOM 709 C C . GLU A 1 88 ? -14.015 -12.292 37.730 1.00 84.19 88 GLU A C 1
ATOM 711 O O . GLU A 1 88 ? -13.534 -12.648 38.813 1.00 84.19 88 GLU A O 1
ATOM 716 N N . GLU A 1 89 ? -15.325 -12.353 37.486 1.00 85.50 89 GLU A N 1
ATOM 717 C CA . GLU A 1 89 ? -16.317 -12.857 38.435 1.00 85.50 89 GLU A CA 1
ATOM 718 C C . GLU A 1 89 ? -16.146 -14.358 38.694 1.00 85.50 89 GLU A C 1
ATOM 720 O O . GLU A 1 89 ? -16.154 -14.784 39.853 1.00 85.50 89 GLU A O 1
ATOM 725 N N . GLU A 1 90 ? -15.894 -15.166 37.664 1.00 85.38 90 GLU A N 1
ATOM 726 C CA . GLU A 1 90 ? -15.596 -16.593 37.816 1.00 85.38 90 GLU A CA 1
ATOM 727 C C . GLU A 1 90 ? -14.303 -16.823 38.601 1.00 85.38 90 GLU A C 1
ATOM 729 O O . GLU A 1 90 ? -14.281 -17.607 39.554 1.00 85.38 90 GLU A O 1
ATOM 734 N N . ARG A 1 91 ? -13.234 -16.067 38.314 1.00 83.94 91 ARG A N 1
ATOM 735 C CA . ARG A 1 91 ? -11.992 -16.124 39.105 1.00 83.94 91 ARG A CA 1
ATOM 736 C C . ARG A 1 91 ? -12.239 -15.744 40.563 1.00 83.94 91 ARG A C 1
ATOM 738 O O . ARG A 1 91 ? -11.663 -16.366 41.460 1.00 83.94 91 ARG A O 1
ATOM 745 N N . LYS A 1 92 ? -13.090 -14.749 40.836 1.00 86.25 92 LYS A N 1
ATOM 746 C CA . LYS A 1 92 ? -13.473 -14.368 42.207 1.00 86.25 92 LYS A CA 1
ATOM 747 C C . LYS A 1 92 ? -14.289 -15.465 42.889 1.00 86.25 92 LYS A C 1
ATOM 749 O O . LYS A 1 92 ? -14.041 -15.730 44.067 1.00 86.25 92 LYS A O 1
ATOM 754 N N . ARG A 1 93 ? -15.209 -16.129 42.184 1.00 84.75 93 ARG A N 1
ATOM 755 C CA . ARG A 1 93 ? -15.997 -17.263 42.703 1.00 84.75 93 ARG A CA 1
ATOM 756 C C . ARG A 1 93 ? -15.106 -18.454 43.037 1.00 84.75 93 ARG A C 1
ATOM 758 O O . ARG A 1 93 ? -15.104 -18.876 44.190 1.00 84.75 93 ARG A O 1
ATOM 765 N N . LEU A 1 94 ? -14.235 -18.863 42.117 1.00 84.44 94 LEU A N 1
ATOM 766 C CA . LEU A 1 94 ? -13.257 -19.932 42.338 1.00 84.44 94 LEU A CA 1
ATOM 767 C C . LEU A 1 94 ? -12.303 -19.608 43.497 1.00 84.44 94 LEU A C 1
ATOM 769 O O . LEU A 1 94 ? -11.978 -20.475 44.303 1.00 84.44 94 LEU A O 1
ATOM 773 N N . ARG A 1 95 ? -11.870 -18.346 43.642 1.00 81.94 95 ARG A N 1
ATOM 774 C CA . ARG A 1 95 ? -11.076 -17.908 44.807 1.00 81.94 95 ARG A CA 1
ATOM 775 C C . ARG A 1 95 ? -11.866 -18.003 46.115 1.00 81.94 95 ARG A C 1
ATOM 777 O O . ARG A 1 95 ? -11.292 -18.372 47.139 1.00 81.94 95 ARG A O 1
ATOM 784 N N . ARG A 1 96 ? -13.160 -17.666 46.107 1.00 84.19 96 ARG A N 1
ATOM 785 C CA . ARG A 1 96 ? -14.040 -17.774 47.284 1.00 84.19 96 ARG A CA 1
ATOM 786 C C . ARG A 1 96 ? -14.313 -19.232 47.652 1.00 84.19 96 ARG A C 1
ATOM 788 O O . ARG A 1 96 ? -14.294 -19.538 48.838 1.00 84.19 96 ARG A O 1
ATOM 795 N N . GLU A 1 97 ? -14.528 -20.108 46.677 1.00 82.62 97 GLU A N 1
ATOM 796 C CA . GLU A 1 97 ? -14.741 -21.546 46.881 1.00 82.62 97 GLU A CA 1
ATOM 797 C C . GLU A 1 97 ? -13.482 -22.220 47.411 1.00 82.62 97 GLU A C 1
ATOM 799 O O . GLU A 1 97 ? -13.530 -22.768 48.507 1.00 82.62 97 GLU A O 1
ATOM 804 N N . LYS A 1 98 ? -12.323 -22.004 46.777 1.00 82.56 98 LYS A N 1
ATOM 805 C CA . LYS A 1 98 ? -11.029 -22.486 47.291 1.00 82.56 98 LYS A CA 1
ATOM 806 C C . LYS A 1 98 ? -10.729 -21.980 48.703 1.00 82.56 98 LYS A C 1
ATOM 808 O O . LYS A 1 98 ? -10.128 -22.686 49.501 1.00 82.56 98 LYS A O 1
ATOM 813 N N . LYS A 1 99 ? -11.142 -20.752 49.049 1.00 77.62 99 LYS A N 1
ATOM 814 C CA . LYS A 1 99 ? -11.002 -20.223 50.419 1.00 77.62 99 LYS A CA 1
ATOM 815 C C . LYS A 1 99 ? -11.974 -20.884 51.401 1.00 77.62 99 LYS A C 1
ATOM 817 O O . LYS A 1 99 ? -11.643 -20.988 52.576 1.00 77.62 99 LYS A O 1
ATOM 822 N N . LYS A 1 100 ? -13.169 -21.287 50.959 1.00 78.81 100 LYS A N 1
ATOM 823 C CA . LYS A 1 100 ? -14.142 -22.021 51.782 1.00 78.81 100 LYS A CA 1
ATOM 824 C C . LYS A 1 100 ? -13.719 -23.475 51.978 1.00 78.81 100 LYS A C 1
ATOM 826 O O . LYS A 1 100 ? -13.833 -23.949 53.096 1.00 78.81 100 LYS A O 1
ATOM 831 N N . GLU A 1 101 ? -13.208 -24.139 50.947 1.00 77.62 101 GLU A N 1
ATOM 832 C CA . GLU A 1 101 ? -12.674 -25.506 51.017 1.00 77.62 101 GLU A CA 1
ATOM 833 C C . GLU A 1 101 ? -11.463 -25.566 51.940 1.00 77.62 101 GLU A C 1
ATOM 835 O O . GLU A 1 101 ? -11.523 -26.268 52.938 1.00 77.62 101 GLU A O 1
ATOM 840 N N . LYS A 1 102 ? -10.469 -24.686 51.749 1.00 71.31 102 LYS A N 1
ATOM 841 C CA . LYS A 1 102 ? -9.328 -24.575 52.675 1.00 71.31 102 LYS A CA 1
ATOM 842 C C . LYS A 1 102 ? -9.738 -24.289 54.119 1.00 71.31 102 LYS A C 1
ATOM 844 O O . LYS A 1 102 ? -9.068 -24.720 55.042 1.00 71.31 102 LYS A O 1
ATOM 849 N N . LYS A 1 103 ? -10.825 -23.536 54.332 1.00 67.81 103 LYS A N 1
ATOM 850 C CA . LYS A 1 103 ? -11.380 -23.295 55.675 1.00 67.81 103 LYS A CA 1
ATOM 851 C C . LYS A 1 103 ? -12.118 -24.504 56.246 1.00 67.81 103 LYS A C 1
ATOM 853 O O . LYS A 1 103 ? -12.194 -24.597 57.459 1.00 67.81 103 LYS A O 1
ATOM 858 N N . LYS A 1 104 ? -12.713 -25.360 55.413 1.00 66.31 104 LYS A N 1
ATOM 859 C CA . LYS A 1 104 ? -13.363 -26.600 55.855 1.00 66.31 104 LYS A CA 1
ATOM 860 C C . LYS A 1 104 ? -12.317 -27.671 56.156 1.00 66.31 104 LYS A C 1
ATOM 862 O O . LYS A 1 104 ? -12.366 -28.232 57.236 1.00 66.31 104 LYS A O 1
ATOM 867 N N . GLU A 1 105 ? -11.328 -27.840 55.279 1.00 58.56 105 GLU A N 1
ATOM 868 C CA . GLU A 1 105 ? -10.179 -28.734 55.484 1.00 58.56 105 GLU A CA 1
ATOM 869 C C . GLU A 1 105 ? -9.383 -28.338 56.740 1.00 58.56 105 GLU A C 1
ATOM 871 O O . GLU A 1 105 ? -9.132 -29.179 57.592 1.00 58.56 105 GLU A O 1
ATOM 876 N N . ALA A 1 106 ? -9.108 -27.043 56.950 1.00 59.06 106 ALA A N 1
ATOM 877 C CA . ALA A 1 106 ? -8.445 -26.558 58.170 1.00 59.06 106 ALA A CA 1
ATOM 878 C C . ALA A 1 106 ? -9.298 -26.655 59.456 1.00 59.06 106 ALA A C 1
ATOM 880 O O . ALA A 1 106 ? -8.786 -26.411 60.544 1.00 59.06 106 ALA A O 1
ATOM 881 N N . VAL A 1 107 ? -10.601 -26.939 59.349 1.00 56.50 107 VAL A N 1
ATOM 882 C CA . VAL A 1 107 ? -11.486 -27.209 60.501 1.00 56.50 107 VAL A CA 1
ATOM 883 C C . VAL A 1 107 ? -11.621 -28.718 60.746 1.00 56.50 107 VAL A C 1
ATOM 885 O O . VAL A 1 107 ? -11.930 -29.119 61.865 1.00 56.50 107 VAL A O 1
ATOM 888 N N . GLU A 1 108 ? -11.370 -29.547 59.731 1.00 51.69 108 GLU A N 1
ATOM 889 C CA . GLU A 1 108 ? -11.414 -31.011 59.807 1.00 51.69 108 GLU A CA 1
ATOM 890 C C . GLU A 1 108 ? -10.060 -31.630 60.227 1.00 51.69 108 GLU A C 1
ATOM 892 O O . GLU A 1 108 ? -10.054 -32.716 60.798 1.00 51.69 108 GLU A O 1
ATOM 897 N N . GLU A 1 109 ? -8.937 -30.909 60.070 1.00 45.34 109 GLU A N 1
ATOM 898 C CA . GLU A 1 109 ? -7.630 -31.212 60.692 1.00 45.34 109 GLU A CA 1
ATOM 899 C C . GLU A 1 109 ? -7.330 -30.281 61.893 1.00 45.34 109 GLU A C 1
ATOM 901 O O . GLU A 1 109 ? -6.617 -29.282 61.753 1.00 45.34 109 GLU A O 1
ATOM 906 N N . PRO A 1 110 ? -7.847 -30.553 63.105 1.00 46.72 110 PRO A N 1
ATOM 907 C CA . PRO A 1 110 ? -7.577 -29.731 64.279 1.00 46.72 110 PRO A CA 1
ATOM 908 C C . PRO A 1 110 ? -6.260 -30.133 64.970 1.00 46.72 110 PRO A C 1
ATOM 910 O O . PRO A 1 110 ? -6.276 -30.514 66.132 1.00 46.72 110 PRO A O 1
ATOM 913 N N . GLU A 1 111 ? -5.116 -30.027 64.289 1.00 47.19 111 GLU A N 1
ATOM 914 C CA . GLU A 1 111 ? -3.780 -30.091 64.919 1.00 47.19 111 GLU A CA 1
ATOM 915 C C . GLU A 1 111 ? -2.780 -29.161 64.203 1.00 47.19 111 GLU A C 1
ATOM 917 O O . GLU A 1 111 ? -1.750 -29.596 63.696 1.00 47.19 111 GLU A O 1
ATOM 922 N N . MET A 1 112 ? -3.062 -27.856 64.120 1.00 46.75 112 MET A N 1
ATOM 923 C CA . MET A 1 112 ? -2.044 -26.887 63.686 1.00 46.75 112 MET A CA 1
ATOM 924 C C . MET A 1 112 ? -1.815 -25.813 64.748 1.00 46.75 112 MET A C 1
ATOM 926 O O . MET A 1 112 ? -2.724 -25.071 65.122 1.00 46.75 112 MET A O 1
ATOM 930 N N . A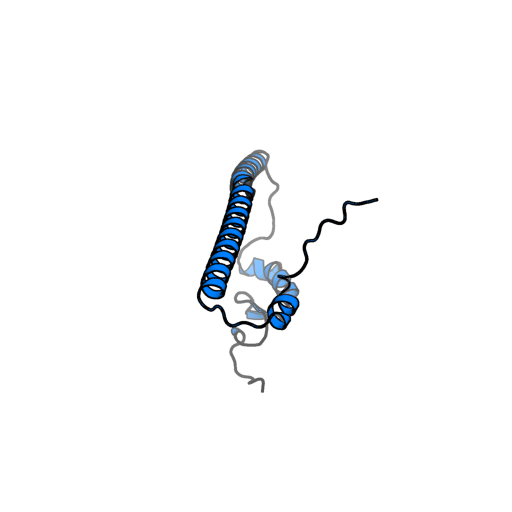SP A 1 113 ? -0.570 -25.769 65.224 1.00 55.72 113 ASP A N 1
ATOM 931 C CA . ASP A 1 113 ? -0.066 -24.909 66.288 1.00 55.72 113 ASP A CA 1
ATOM 932 C C . ASP A 1 113 ? -0.375 -23.409 66.085 1.00 55.72 113 ASP A C 1
ATOM 934 O O . ASP A 1 113 ? -0.356 -22.896 64.957 1.00 55.72 113 ASP A O 1
ATOM 938 N N . PRO A 1 114 ? -0.583 -22.659 67.186 1.00 62.31 114 PRO A N 1
ATOM 939 C CA . PRO A 1 114 ? -0.961 -21.242 67.171 1.00 62.31 114 PRO A CA 1
ATOM 940 C C . PRO A 1 114 ? 0.038 -20.321 66.444 1.00 62.31 114 PRO A C 1
ATOM 942 O O . PRO A 1 114 ? -0.358 -19.258 65.961 1.00 62.31 114 PRO A O 1
ATOM 945 N N . ASP A 1 115 ? 1.300 -20.734 66.303 1.00 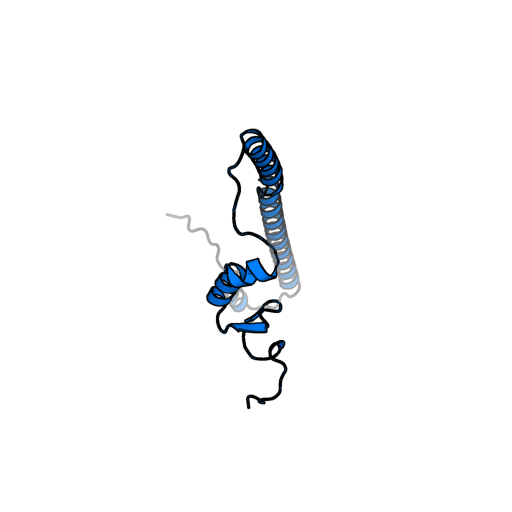56.75 115 ASP A N 1
ATOM 946 C CA . ASP A 1 115 ? 2.337 -19.988 65.576 1.00 56.75 115 ASP A CA 1
ATOM 947 C C . ASP A 1 115 ? 2.155 -20.045 64.045 1.00 56.75 115 ASP A C 1
ATOM 949 O O . ASP A 1 115 ? 2.425 -19.075 63.331 1.00 56.75 115 ASP A O 1
ATOM 953 N N . VAL A 1 116 ? 1.599 -21.142 63.514 1.00 61.62 116 VAL A N 1
ATOM 954 C CA . VAL A 1 116 ? 1.349 -21.313 62.070 1.00 61.62 116 VAL A CA 1
ATOM 955 C C . VAL A 1 116 ? 0.145 -20.470 61.619 1.00 61.62 116 VAL A C 1
ATOM 957 O O . VAL A 1 116 ? 0.132 -19.911 60.517 1.00 61.62 116 VAL A O 1
ATOM 960 N N . ALA A 1 117 ? -0.841 -20.281 62.504 1.00 64.62 117 ALA A N 1
ATOM 961 C CA . ALA A 1 117 ? -2.011 -19.429 62.272 1.00 64.62 117 ALA A CA 1
ATOM 962 C C . ALA A 1 117 ? -1.675 -17.922 62.247 1.00 64.62 117 ALA A C 1
ATOM 964 O O . ALA A 1 117 ? -2.308 -17.151 61.511 1.00 64.62 117 ALA A O 1
ATOM 965 N N . ALA A 1 118 ? -0.659 -17.502 63.009 1.00 64.94 118 ALA A N 1
ATOM 966 C CA . ALA A 1 118 ? -0.113 -16.147 62.960 1.00 64.94 118 ALA A CA 1
ATOM 967 C C . ALA A 1 118 ? 0.663 -15.896 61.652 1.00 64.94 118 ALA A C 1
ATOM 969 O O . ALA A 1 118 ? 0.509 -14.837 61.040 1.00 64.94 118 ALA A O 1
ATOM 970 N N . LEU A 1 119 ? 1.413 -16.894 61.166 1.00 59.62 119 LEU A N 1
ATOM 971 C CA . LEU A 1 119 ? 2.192 -16.807 59.924 1.00 59.62 119 LEU A CA 1
ATOM 972 C C . LEU A 1 119 ? 1.315 -16.763 58.651 1.00 59.62 119 LEU A C 1
ATOM 974 O O . LEU A 1 119 ? 1.676 -16.107 57.676 1.00 59.62 119 LEU A O 1
ATOM 978 N N . MET A 1 120 ? 0.137 -17.406 58.658 1.00 61.22 120 MET A N 1
ATOM 979 C CA . MET A 1 120 ? -0.835 -17.381 57.545 1.00 61.22 120 MET A CA 1
ATOM 980 C C . MET A 1 120 ? -1.845 -16.213 57.592 1.00 61.22 120 MET A C 1
ATOM 982 O O . MET A 1 120 ? -2.807 -16.188 56.818 1.00 61.22 120 MET A O 1
ATOM 986 N N . GLY A 1 121 ? -1.646 -15.223 58.470 1.00 64.44 121 GLY A N 1
ATOM 987 C CA . GLY A 1 121 ? -2.442 -13.988 58.491 1.00 64.44 121 GLY A CA 1
ATOM 988 C C . GLY A 1 121 ? -3.895 -14.155 58.960 1.00 64.44 121 GLY A C 1
ATOM 989 O O . GLY A 1 121 ? -4.733 -13.296 58.683 1.00 64.44 121 GLY A O 1
ATOM 990 N N . PHE A 1 122 ? -4.215 -15.246 59.666 1.00 60.03 122 PHE A N 1
ATOM 991 C CA . PHE A 1 122 ? -5.527 -15.451 60.295 1.00 60.03 122 PHE A CA 1
ATOM 992 C C . PHE A 1 122 ? -5.652 -14.765 61.666 1.00 60.03 122 PHE A C 1
ATOM 994 O O . PHE A 1 122 ? -6.765 -14.564 62.154 1.00 60.03 122 PHE A O 1
ATOM 1001 N N . GLY A 1 123 ? -4.538 -14.339 62.264 1.00 58.25 123 GLY A N 1
ATOM 1002 C CA . GLY A 1 123 ? -4.522 -13.556 63.495 1.00 58.25 123 GLY A CA 1
ATOM 1003 C C . GLY A 1 123 ? -4.434 -12.053 63.232 1.00 58.25 123 GLY A C 1
ATOM 1004 O O . GLY A 1 123 ? -3.351 -11.546 62.970 1.00 58.25 123 GLY A O 1
ATOM 1005 N N . GLY A 1 124 ? -5.549 -11.324 63.373 1.00 53.94 124 GLY A N 1
ATOM 1006 C CA . GLY A 1 124 ? -5.488 -9.887 63.686 1.00 53.94 124 GLY A CA 1
ATOM 1007 C C . GLY A 1 124 ? -6.219 -8.912 62.761 1.00 53.94 124 GLY A C 1
ATOM 1008 O O . GLY A 1 124 ? -5.626 -7.935 62.321 1.00 53.94 124 GLY A O 1
ATOM 1009 N N . PHE A 1 125 ? -7.530 -9.073 62.554 1.00 55.59 125 PHE A N 1
ATOM 1010 C CA . PHE A 1 125 ? -8.390 -7.921 62.238 1.00 55.59 125 PHE A CA 1
ATOM 1011 C C . PHE A 1 125 ? -9.061 -7.440 63.530 1.00 55.59 125 PHE A C 1
ATOM 1013 O O . PHE A 1 125 ? -10.218 -7.749 63.812 1.00 55.59 125 PHE A O 1
ATOM 1020 N N . ARG A 1 126 ? -8.299 -6.737 64.373 1.00 45.59 126 ARG A N 1
ATOM 1021 C CA . ARG A 1 126 ? -8.842 -6.025 65.534 1.00 45.59 126 ARG A CA 1
ATOM 1022 C C . ARG A 1 126 ? -9.046 -4.570 65.137 1.00 45.59 126 ARG A C 1
ATOM 1024 O O . ARG A 1 126 ? -8.087 -3.834 64.941 1.00 45.59 126 ARG A O 1
ATOM 1031 N N . SER A 1 127 ? -10.310 -4.174 65.028 1.00 48.28 127 SER A N 1
ATOM 1032 C CA . SER A 1 127 ? -10.724 -2.780 64.935 1.00 48.28 127 SER A CA 1
ATOM 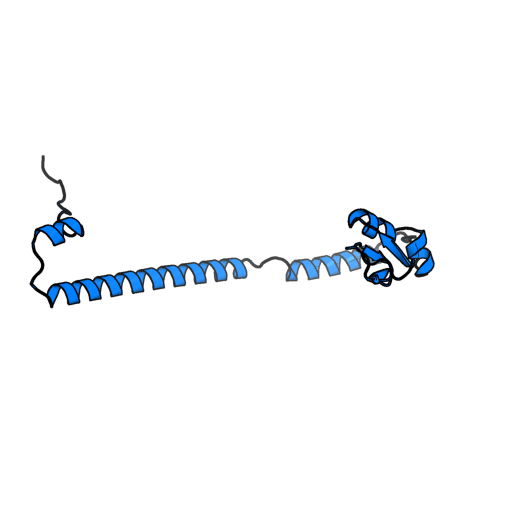1033 C C . SER A 1 127 ? -10.106 -1.977 66.085 1.00 48.28 127 SER A C 1
ATOM 1035 O O . SER A 1 127 ? -10.465 -2.180 67.249 1.00 48.28 127 SER A O 1
ATOM 1037 N N . SER A 1 128 ? -9.205 -1.048 65.781 1.00 47.12 128 SER A N 1
ATOM 1038 C CA . SER A 1 128 ? -8.839 0.018 66.707 1.00 47.12 128 SER A CA 1
ATOM 1039 C C . SER A 1 128 ? -9.978 1.033 66.728 1.00 47.12 128 SER A C 1
ATOM 1041 O O . SER A 1 128 ? -10.001 1.992 65.964 1.00 47.12 128 SER A O 1
ATOM 1043 N N . ASN A 1 129 ? -10.958 0.777 67.588 1.00 44.31 129 ASN A N 1
ATOM 1044 C CA . ASN A 1 129 ? -11.939 1.764 67.997 1.00 44.31 129 ASN A CA 1
ATOM 1045 C C . ASN A 1 129 ? -11.925 1.806 69.527 1.00 44.31 129 ASN A C 1
ATOM 1047 O O . ASN A 1 129 ? -12.671 1.061 70.162 1.00 44.31 129 ASN A O 1
ATOM 1051 N N . LYS A 1 130 ? -11.023 2.608 70.119 1.00 42.56 130 LYS A N 1
ATOM 1052 C CA . LYS A 1 130 ? -11.223 3.200 71.452 1.00 42.56 130 LYS A CA 1
ATOM 1053 C C . LYS A 1 130 ? -10.169 4.266 71.796 1.00 42.56 130 LYS A C 1
ATOM 1055 O O . LYS A 1 130 ? -9.006 3.914 71.951 1.00 42.56 130 LYS A O 1
ATOM 1060 N N . LYS A 1 131 ? -10.702 5.464 72.075 1.00 38.41 131 LYS A N 1
ATOM 1061 C CA . LYS A 1 131 ? -10.163 6.620 72.818 1.00 38.41 131 LYS A CA 1
ATOM 1062 C C . LYS A 1 131 ? -9.110 7.481 72.135 1.00 38.41 131 LYS A C 1
ATOM 1064 O O . LYS A 1 131 ? -7.991 6.990 71.905 1.00 38.41 131 LYS A O 1
#

Foldseek 3Di:
DPDPDDQQVPPAADADPQVRDGDHDPVVVVCVCVPPVNCVSVVHDPDDDDDDPVNVVVVVVVVVVVVVVPPCDVVVVVVVVVVVVVVVVVVVVVVVVVVVVVVVVCVVPPDDDPVVCVVVPVPDPDDPDDD